Protein AF-A0A1A8KNW2-F1 (afdb_monomer_lite)

Radius of gyration: 14.6 Å; chains: 1; bounding box: 32×35×39 Å

Structure (mmCIF, N/CA/C/O backbone):
data_AF-A0A1A8KNW2-F1
#
_entry.id   AF-A0A1A8KNW2-F1
#
loop_
_atom_site.group_PDB
_atom_site.id
_atom_site.type_symbol
_atom_site.label_atom_id
_atom_site.label_alt_id
_atom_site.label_comp_id
_atom_site.label_asym_id
_atom_site.label_entity_id
_atom_site.label_seq_id
_atom_site.pdbx_PDB_ins_code
_atom_site.Cartn_x
_atom_site.Cartn_y
_atom_site.Cartn_z
_atom_site.occupancy
_atom_site.B_iso_or_equiv
_atom_site.auth_seq_id
_atom_site.auth_comp_id
_atom_site.auth_asym_id
_atom_site.auth_atom_id
_atom_site.pdbx_PDB_model_num
ATOM 1 N N . GLN A 1 1 ? 0.387 -15.344 20.065 1.00 49.47 1 GLN A N 1
ATOM 2 C CA . GLN A 1 1 ? -0.895 -15.462 19.352 1.00 49.47 1 GLN A CA 1
ATOM 3 C C . GLN A 1 1 ? -1.668 -14.184 19.644 1.00 49.47 1 GLN A C 1
ATOM 5 O O . GLN A 1 1 ? -1.897 -13.892 20.810 1.00 49.47 1 GLN A O 1
ATOM 10 N N . PHE A 1 2 ? -1.918 -13.340 18.642 1.00 64.12 2 PHE A N 1
ATOM 11 C CA . PHE A 1 2 ? -2.663 -12.088 18.822 1.00 64.12 2 PHE A CA 1
ATOM 12 C C . PHE A 1 2 ? -4.164 -12.362 18.674 1.00 64.12 2 PHE A C 1
ATOM 14 O O . PHE A 1 2 ? -4.812 -11.703 17.880 1.00 64.12 2 PHE A O 1
ATOM 21 N N . ASP A 1 3 ? -4.717 -13.355 19.379 1.00 68.31 3 ASP A N 1
ATOM 22 C CA . ASP A 1 3 ? -6.075 -13.875 19.108 1.00 68.31 3 ASP A CA 1
ATOM 23 C C . ASP A 1 3 ? -7.189 -12.817 19.168 1.00 68.31 3 ASP A C 1
ATOM 25 O O . ASP A 1 3 ? -8.272 -13.021 18.631 1.00 68.31 3 ASP A O 1
ATOM 29 N N . GLN A 1 4 ? -6.920 -11.665 19.786 1.00 87.44 4 GLN A N 1
ATOM 30 C CA . GLN A 1 4 ? -7.834 -10.527 19.836 1.00 87.44 4 GLN A CA 1
ATOM 31 C C . GLN A 1 4 ? -7.704 -9.538 18.664 1.00 87.44 4 GLN A C 1
ATOM 33 O O . GLN A 1 4 ? -8.596 -8.715 18.496 1.00 87.44 4 GLN A O 1
ATOM 38 N N . TYR A 1 5 ? -6.620 -9.571 17.880 1.00 94.38 5 TYR A N 1
ATOM 39 C CA . TYR A 1 5 ? -6.346 -8.607 16.810 1.00 94.38 5 TYR A CA 1
ATOM 40 C C . TYR A 1 5 ? -6.166 -9.286 15.455 1.00 94.38 5 TYR A C 1
ATOM 42 O O . TYR A 1 5 ? -5.342 -10.182 15.289 1.00 94.38 5 TYR A O 1
ATOM 50 N N . GLU A 1 6 ? -6.875 -8.780 14.450 1.00 96.12 6 GLU A N 1
ATOM 51 C CA . GLU A 1 6 ? -6.806 -9.291 13.081 1.00 96.12 6 GLU A CA 1
ATOM 52 C C . GLU A 1 6 ? -6.600 -8.126 12.111 1.00 96.12 6 GLU A C 1
ATOM 54 O O . GLU A 1 6 ? -7.484 -7.285 11.948 1.00 96.12 6 GLU A O 1
ATOM 59 N N . LEU A 1 7 ? -5.439 -8.072 11.455 1.00 97.31 7 LEU A N 1
ATOM 60 C CA . LEU A 1 7 ? -5.218 -7.184 10.316 1.00 97.31 7 LEU A CA 1
ATOM 61 C C . LEU A 1 7 ? -5.568 -7.946 9.039 1.00 97.31 7 LEU A C 1
ATOM 63 O O . LEU A 1 7 ? -4.889 -8.910 8.689 1.00 97.31 7 LEU A O 1
ATOM 67 N N . ARG A 1 8 ? -6.614 -7.509 8.338 1.00 97.12 8 ARG A N 1
ATOM 68 C CA . ARG A 1 8 ? -7.097 -8.177 7.127 1.00 97.12 8 ARG A CA 1
ATOM 69 C C . ARG A 1 8 ? -7.272 -7.226 5.960 1.00 97.12 8 ARG A C 1
ATOM 71 O O . ARG A 1 8 ? -7.524 -6.034 6.129 1.00 97.12 8 ARG A O 1
ATOM 78 N N . ILE A 1 9 ? -7.192 -7.799 4.767 1.00 97.69 9 ILE A N 1
ATOM 79 C CA . ILE A 1 9 ? -7.569 -7.135 3.526 1.00 97.69 9 ILE A CA 1
ATOM 80 C C . ILE A 1 9 ? -9.059 -7.418 3.303 1.00 97.69 9 ILE A C 1
ATOM 82 O O . ILE A 1 9 ? -9.427 -8.536 2.953 1.00 97.69 9 ILE A O 1
ATOM 86 N N . GLU A 1 10 ? -9.920 -6.426 3.538 1.00 97.12 10 GLU A N 1
ATOM 87 C CA . GLU A 1 10 ? -11.368 -6.549 3.301 1.00 97.12 10 GLU A CA 1
ATOM 88 C C . GLU A 1 10 ? -11.698 -6.511 1.803 1.00 97.12 10 GLU A C 1
ATOM 90 O O . GLU A 1 10 ? -12.603 -7.205 1.346 1.00 97.12 10 GLU A O 1
ATOM 95 N N . VAL A 1 11 ? -10.938 -5.733 1.024 1.00 98.12 11 VAL A N 1
ATOM 96 C CA . VAL A 1 11 ? -11.065 -5.670 -0.437 1.00 98.12 11 VAL A CA 1
ATOM 97 C C . VAL A 1 11 ? -9.699 -5.910 -1.062 1.00 98.12 11 VAL A C 1
ATOM 99 O O . VAL A 1 11 ? -8.781 -5.109 -0.887 1.00 98.12 11 VAL A O 1
ATOM 102 N N . GLN A 1 12 ? -9.571 -7.012 -1.801 1.00 97.75 12 GLN A N 1
ATOM 103 C CA . GLN A 1 12 ? -8.316 -7.417 -2.433 1.00 97.75 12 GLN A CA 1
ATOM 104 C C . GLN A 1 12 ? -7.953 -6.527 -3.637 1.00 97.75 12 GLN A C 1
ATOM 106 O O . GLN A 1 12 ? -8.843 -6.055 -4.360 1.00 97.75 12 GLN A O 1
ATOM 111 N N . PRO A 1 13 ? -6.651 -6.313 -3.909 1.00 97.69 13 PRO A N 1
ATOM 112 C CA . PRO A 1 13 ? -6.216 -5.719 -5.162 1.00 97.69 13 PRO A CA 1
ATOM 113 C C . PRO A 1 13 ? -6.545 -6.633 -6.346 1.00 97.69 13 PRO A C 1
ATOM 115 O O . PRO A 1 13 ? -6.712 -7.846 -6.218 1.00 97.69 13 PRO A O 1
ATOM 118 N N . ARG A 1 14 ? -6.603 -6.045 -7.541 1.00 96.19 14 ARG A N 1
ATOM 119 C CA . ARG A 1 14 ? -6.656 -6.805 -8.791 1.00 96.19 14 ARG A CA 1
ATOM 120 C C . ARG A 1 14 ? -5.379 -7.639 -8.948 1.00 96.19 14 ARG A C 1
ATOM 122 O O . ARG A 1 14 ? -4.307 -7.161 -8.582 1.00 96.19 14 ARG A O 1
ATOM 129 N N . PRO A 1 15 ? -5.461 -8.811 -9.601 1.00 95.31 15 PRO A N 1
ATOM 130 C CA . PRO A 1 15 ? -4.297 -9.668 -9.831 1.00 95.31 15 PRO A CA 1
ATOM 131 C C . PRO A 1 15 ? -3.237 -9.032 -10.743 1.00 95.31 15 PRO A C 1
ATOM 133 O O . PRO A 1 15 ? -2.097 -9.479 -10.765 1.00 95.31 15 PRO A O 1
ATOM 136 N N . HIS A 1 16 ? -3.595 -7.983 -11.490 1.00 96.12 16 HIS A N 1
ATOM 137 C CA . HIS A 1 16 ? -2.692 -7.306 -12.412 1.00 96.12 16 HIS A CA 1
ATOM 138 C C . HIS A 1 16 ? -2.652 -5.804 -12.129 1.00 96.12 16 HIS A C 1
ATOM 140 O O . HIS A 1 16 ? -3.682 -5.125 -12.118 1.00 96.12 16 HIS A O 1
ATOM 146 N N . HIS A 1 17 ? -1.441 -5.282 -11.972 1.00 97.31 17 HIS A N 1
ATOM 147 C CA . HIS A 1 17 ? -1.133 -3.859 -11.939 1.00 97.31 17 HIS A CA 1
ATOM 148 C C . HIS A 1 17 ? 0.181 -3.643 -12.692 1.00 97.31 17 HIS A C 1
ATOM 150 O O . HIS A 1 17 ? 1.152 -4.366 -12.475 1.00 97.31 17 HIS A O 1
ATOM 156 N N . ARG A 1 18 ? 0.219 -2.659 -13.594 1.00 97.56 18 ARG A N 1
ATOM 157 C CA . ARG A 1 18 ? 1.437 -2.322 -14.335 1.00 97.56 18 ARG A CA 1
ATOM 158 C C . ARG A 1 18 ? 2.260 -1.333 -13.516 1.00 97.56 18 ARG A C 1
ATOM 160 O O . ARG A 1 18 ? 1.887 -0.168 -13.423 1.00 97.56 18 ARG A O 1
ATOM 167 N N . ALA A 1 19 ? 3.373 -1.811 -12.967 1.00 98.12 19 ALA A N 1
ATOM 168 C CA . ALA A 1 19 ? 4.378 -0.955 -12.349 1.00 98.12 19 ALA A CA 1
ATOM 169 C C . ALA A 1 19 ? 4.971 0.031 -13.367 1.00 98.12 19 ALA A C 1
ATOM 171 O O . ALA A 1 19 ? 4.937 -0.217 -14.576 1.00 98.12 19 ALA A O 1
ATOM 172 N N . HIS A 1 20 ? 5.525 1.126 -12.855 1.00 98.12 20 HIS A N 1
ATOM 173 C CA . HIS A 1 20 ? 6.208 2.140 -13.655 1.00 98.12 20 HIS A CA 1
ATOM 174 C C . HIS A 1 20 ? 7.705 2.162 -13.363 1.00 98.12 20 HIS A C 1
ATOM 176 O O . HIS A 1 20 ? 8.109 1.761 -12.276 1.00 98.12 20 HIS A O 1
ATOM 182 N N . TYR A 1 21 ? 8.514 2.618 -14.313 1.00 97.81 21 TYR A N 1
ATOM 183 C CA . TYR A 1 21 ? 9.932 2.924 -14.085 1.00 97.81 21 TYR A CA 1
ATOM 184 C C . TYR A 1 21 ? 10.113 4.354 -13.562 1.00 97.81 21 TYR A C 1
ATOM 186 O O . TYR A 1 21 ? 9.255 5.204 -13.785 1.00 97.81 21 TYR A O 1
ATOM 194 N N . GLU A 1 22 ? 11.255 4.655 -12.937 1.00 93.88 22 GLU A N 1
ATOM 195 C CA . GLU A 1 22 ? 11.570 6.019 -12.466 1.00 93.88 22 GLU A CA 1
ATOM 196 C C . GLU A 1 22 ? 11.604 7.063 -13.593 1.00 93.88 22 GLU A C 1
ATOM 198 O O . GLU A 1 22 ? 11.370 8.246 -13.363 1.00 93.88 22 GLU A O 1
ATOM 203 N N . THR A 1 23 ? 11.884 6.630 -14.823 1.00 95.12 23 THR A N 1
ATOM 204 C CA . THR A 1 23 ? 11.991 7.496 -16.004 1.00 95.12 23 THR A CA 1
ATOM 205 C C . THR A 1 23 ? 10.644 7.861 -16.629 1.00 95.12 23 THR A C 1
ATOM 207 O O . THR A 1 23 ? 10.609 8.669 -17.557 1.00 95.12 23 THR A O 1
ATOM 210 N N . GLU A 1 24 ? 9.534 7.286 -16.156 1.00 95.12 24 GLU A N 1
ATOM 211 C CA . GLU A 1 24 ? 8.191 7.574 -16.660 1.00 95.12 24 GLU A CA 1
ATOM 212 C C . GLU A 1 24 ? 7.260 8.104 -15.561 1.00 95.12 24 GLU A C 1
ATOM 214 O O . GLU A 1 24 ? 7.508 7.978 -14.363 1.00 95.12 24 GLU A O 1
ATOM 219 N N . GLY A 1 25 ? 6.153 8.722 -15.978 1.00 93.00 25 GLY A N 1
ATOM 220 C CA . GLY A 1 25 ? 5.132 9.190 -15.046 1.00 93.00 25 GLY A CA 1
ATOM 221 C C . GLY A 1 25 ? 4.455 8.040 -14.291 1.00 93.00 25 GLY A C 1
ATOM 222 O O . GLY A 1 25 ? 4.308 6.930 -14.809 1.00 93.00 25 GLY A O 1
ATOM 223 N N . SER A 1 26 ? 3.985 8.339 -13.077 1.00 93.88 26 SER A N 1
ATOM 224 C CA . SER A 1 26 ? 3.261 7.387 -12.229 1.00 93.88 26 SER A CA 1
ATOM 225 C C . SER A 1 26 ? 2.090 6.733 -12.970 1.00 93.88 26 SER A C 1
ATOM 227 O O . SER A 1 26 ? 1.288 7.402 -13.625 1.00 93.88 26 SER A O 1
ATOM 229 N N . ARG A 1 27 ? 1.944 5.412 -12.813 1.00 96.12 27 ARG A N 1
ATOM 230 C CA . ARG A 1 27 ? 0.799 4.634 -13.333 1.00 96.12 27 ARG A CA 1
ATOM 231 C C . ARG A 1 27 ? -0.402 4.635 -12.379 1.00 96.12 27 ARG A C 1
ATOM 233 O O . ARG A 1 27 ? -1.379 3.923 -12.612 1.00 96.12 27 ARG A O 1
ATOM 240 N N . GLY A 1 28 ? -0.348 5.466 -11.338 1.00 96.19 28 GLY A N 1
ATOM 241 C CA . GLY A 1 28 ? -1.392 5.598 -10.334 1.00 96.19 28 GLY A CA 1
ATOM 242 C C . GLY A 1 28 ? -1.408 4.444 -9.334 1.00 96.19 28 GLY A C 1
ATOM 243 O O . GLY A 1 28 ? -0.553 3.559 -9.342 1.00 96.19 28 GLY A O 1
ATOM 244 N N . ALA A 1 29 ? -2.388 4.483 -8.435 1.00 97.62 29 ALA A N 1
ATOM 245 C CA . ALA A 1 29 ? -2.485 3.516 -7.354 1.00 97.62 29 ALA A CA 1
ATOM 246 C C . ALA A 1 29 ? -3.036 2.161 -7.808 1.00 97.62 29 ALA A C 1
ATOM 248 O O . ALA A 1 29 ? -3.779 2.056 -8.791 1.00 97.62 29 ALA A O 1
ATOM 249 N N . VAL A 1 30 ? -2.712 1.126 -7.037 1.00 97.81 30 VAL A N 1
ATOM 250 C CA . VAL A 1 30 ? -3.294 -0.2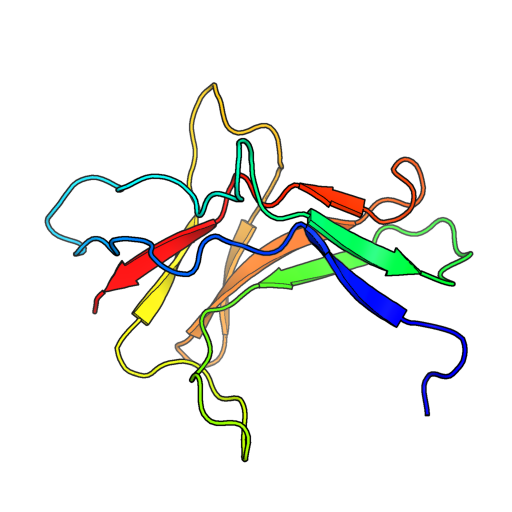09 -7.161 1.00 97.81 30 VAL A CA 1
AT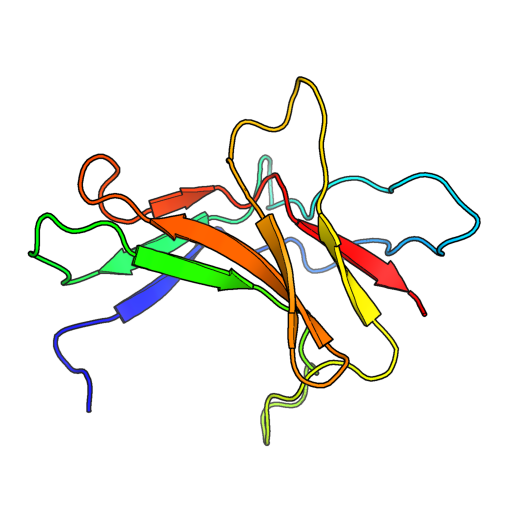OM 251 C C . VAL A 1 30 ? -4.818 -0.125 -6.988 1.00 97.81 30 VAL A C 1
ATOM 253 O O . VAL A 1 30 ? -5.344 0.653 -6.189 1.00 97.81 30 VAL A O 1
ATOM 256 N N . LYS A 1 31 ? -5.545 -0.909 -7.790 1.00 97.75 31 LYS A N 1
ATOM 257 C CA . LYS A 1 31 ? -7.014 -0.908 -7.863 1.00 97.75 31 LYS A CA 1
ATOM 258 C C . LYS A 1 31 ? -7.585 -2.241 -7.398 1.00 97.75 31 LYS A C 1
ATOM 260 O O . LYS A 1 31 ? -6.911 -3.262 -7.501 1.00 97.75 31 LYS A O 1
ATOM 265 N N . ALA A 1 32 ? -8.842 -2.225 -6.971 1.00 97.56 32 ALA A N 1
ATOM 266 C CA . ALA A 1 32 ? -9.642 -3.410 -6.663 1.00 97.56 32 ALA A CA 1
ATOM 267 C C . ALA A 1 32 ? -10.623 -3.758 -7.803 1.00 97.56 32 ALA A C 1
ATOM 269 O O . ALA A 1 32 ? -10.874 -2.946 -8.704 1.00 97.56 32 ALA A O 1
ATOM 270 N N . ALA A 1 33 ? -11.152 -4.984 -7.806 1.00 91.38 33 ALA A N 1
ATOM 271 C CA . ALA A 1 33 ? -12.231 -5.415 -8.702 1.00 91.38 33 ALA A CA 1
ATOM 272 C C . ALA A 1 33 ? -13.586 -5.406 -7.963 1.00 91.38 33 ALA A C 1
ATOM 274 O O . ALA A 1 33 ? -13.611 -5.778 -6.793 1.00 91.38 33 ALA A O 1
ATOM 275 N N . PRO A 1 34 ? -14.707 -5.026 -8.612 1.00 84.88 34 PRO A N 1
ATOM 276 C CA . PRO A 1 34 ? -14.827 -4.517 -9.984 1.00 84.88 34 PRO A CA 1
ATOM 277 C C . PRO A 1 34 ? -14.404 -3.043 -10.129 1.00 84.88 34 PRO A C 1
ATOM 279 O O . PRO A 1 34 ? -13.980 -2.631 -11.207 1.00 84.88 34 PRO A O 1
ATOM 282 N N . THR A 1 35 ? -14.427 -2.257 -9.053 1.00 90.12 35 THR A N 1
ATOM 283 C CA . THR A 1 35 ? -14.072 -0.826 -9.036 1.00 90.12 35 THR A CA 1
ATOM 284 C C . THR A 1 35 ? -13.413 -0.443 -7.710 1.00 90.12 35 THR A C 1
ATOM 286 O O . THR A 1 35 ? -13.553 -1.156 -6.723 1.00 90.12 35 THR A O 1
ATOM 289 N N . GLY A 1 36 ? -12.734 0.707 -7.664 1.00 95.88 36 GLY A N 1
ATOM 290 C CA . GLY A 1 36 ? -12.185 1.263 -6.422 1.00 95.88 36 GLY A CA 1
ATOM 291 C C . GLY A 1 36 ? -10.764 0.799 -6.099 1.00 95.88 36 GLY A C 1
ATOM 292 O O . GLY A 1 36 ? -9.958 0.538 -6.998 1.00 95.88 36 GLY A O 1
ATOM 293 N N . HIS A 1 37 ? -10.454 0.746 -4.807 1.00 98.12 37 HIS A N 1
ATOM 294 C CA . HIS A 1 37 ? -9.118 0.517 -4.260 1.00 98.12 37 HIS A CA 1
ATOM 295 C C . HIS A 1 37 ? -9.143 -0.582 -3.195 1.00 98.12 37 HIS A C 1
ATOM 297 O O . HIS A 1 37 ? -10.210 -0.844 -2.638 1.00 98.12 37 HIS A O 1
ATOM 303 N N . PRO A 1 38 ? -7.998 -1.225 -2.911 1.00 98.44 38 PRO A N 1
ATOM 304 C CA . PRO A 1 38 ? -7.907 -2.175 -1.812 1.00 98.44 38 PRO A CA 1
ATOM 305 C C . PRO A 1 38 ? -8.287 -1.525 -0.480 1.00 98.44 38 PRO A C 1
ATOM 307 O O . PRO A 1 38 ? -8.058 -0.330 -0.279 1.00 98.44 38 PRO A O 1
ATOM 310 N N . VAL A 1 39 ? -8.839 -2.320 0.431 1.00 98.50 39 VAL A N 1
ATOM 311 C CA . VAL A 1 39 ? -9.233 -1.874 1.774 1.00 98.50 39 VAL A CA 1
ATOM 312 C C . VAL A 1 39 ? -8.587 -2.788 2.798 1.00 98.50 39 VAL A C 1
ATOM 314 O O . VAL A 1 39 ? -8.700 -4.009 2.697 1.00 98.50 39 VAL A O 1
ATOM 317 N N . VAL A 1 40 ? -7.920 -2.192 3.780 1.00 98.62 40 VAL A N 1
ATOM 318 C CA . VAL A 1 40 ? -7.282 -2.893 4.899 1.00 98.62 40 VAL A CA 1
ATOM 319 C C . VAL A 1 40 ? -7.959 -2.472 6.192 1.00 98.62 40 VAL A C 1
ATOM 321 O O . VAL A 1 40 ? -8.259 -1.293 6.371 1.00 98.62 40 VAL A O 1
ATOM 324 N N . LYS A 1 41 ? -8.173 -3.417 7.106 1.00 98.38 41 LYS A N 1
ATOM 325 C CA . LYS A 1 41 ? -8.786 -3.150 8.403 1.00 98.38 41 LYS A CA 1
ATOM 326 C C . LYS A 1 41 ? -8.111 -3.911 9.525 1.00 98.38 41 LYS A C 1
ATOM 328 O O . LYS A 1 41 ? -7.846 -5.105 9.391 1.00 98.38 41 LYS A O 1
ATOM 333 N N . LEU A 1 42 ? -7.909 -3.226 10.644 1.00 97.88 42 LEU A N 1
ATOM 334 C CA . LEU A 1 42 ? -7.523 -3.838 11.909 1.00 97.88 42 LEU A CA 1
ATOM 335 C C . LEU A 1 42 ? -8.766 -4.057 12.779 1.00 97.88 42 LEU A C 1
ATOM 337 O O . LEU A 1 42 ? -9.432 -3.111 13.187 1.00 97.88 42 LEU A O 1
ATOM 341 N N . CYS A 1 43 ? -9.077 -5.311 13.081 1.00 96.75 43 CYS A N 1
ATOM 342 C CA . CYS A 1 43 ? -10.190 -5.693 13.941 1.00 96.75 43 CYS A CA 1
ATOM 343 C C . CYS A 1 43 ? -9.716 -5.952 15.373 1.00 96.75 43 CYS A C 1
ATOM 345 O O . CYS A 1 43 ? -8.573 -6.349 15.597 1.00 96.75 43 CYS A O 1
ATOM 347 N N . GLY A 1 44 ? -10.610 -5.714 16.337 1.00 94.94 44 GLY A N 1
ATOM 348 C CA . GLY A 1 44 ? -10.371 -5.959 17.761 1.00 94.94 44 GLY A CA 1
ATOM 349 C C . GLY A 1 44 ? -9.596 -4.867 18.503 1.00 94.94 44 GLY A C 1
ATOM 350 O O . GLY A 1 44 ? -9.493 -4.929 19.723 1.00 94.94 44 GLY A O 1
ATOM 351 N N . TYR A 1 45 ? -9.102 -3.836 17.808 1.00 95.31 45 TYR A N 1
ATOM 352 C CA . TYR A 1 45 ? -8.448 -2.684 18.432 1.00 95.31 45 TYR A CA 1
ATOM 353 C C . TYR A 1 45 ? -9.478 -1.733 19.063 1.00 95.31 45 TYR A C 1
ATOM 355 O O . TYR A 1 45 ? -10.259 -1.104 18.353 1.00 95.31 45 TYR A O 1
ATOM 363 N N . MET A 1 46 ? -9.485 -1.650 20.398 1.00 92.00 46 MET A N 1
ATOM 364 C CA . MET A 1 46 ? -10.476 -0.888 21.185 1.00 92.00 4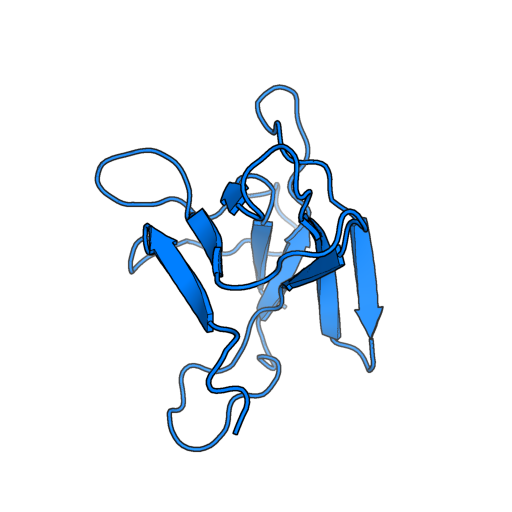6 MET A CA 1
ATOM 365 C C . MET A 1 46 ? -9.929 0.423 21.765 1.00 92.00 46 MET A C 1
ATOM 367 O O . MET A 1 46 ? -10.663 1.185 22.396 1.00 92.00 46 MET A O 1
ATOM 371 N N . GLU A 1 47 ? -8.635 0.693 21.599 1.00 94.00 47 GLU A N 1
ATOM 372 C CA . GLU A 1 47 ? -8.038 1.933 22.088 1.00 94.00 47 GLU A CA 1
ATOM 373 C C . GLU A 1 47 ? -8.419 3.121 21.192 1.00 94.00 47 GLU A C 1
ATOM 375 O O . GLU A 1 47 ? -8.712 2.983 20.006 1.00 94.00 47 GLU A O 1
ATOM 380 N N . ARG A 1 48 ? -8.365 4.331 21.758 1.00 94.00 48 ARG A N 1
ATOM 381 C CA . ARG A 1 48 ? -8.661 5.578 21.031 1.00 94.00 48 ARG A CA 1
ATOM 382 C C . ARG A 1 48 ? -7.457 6.166 20.292 1.00 94.00 48 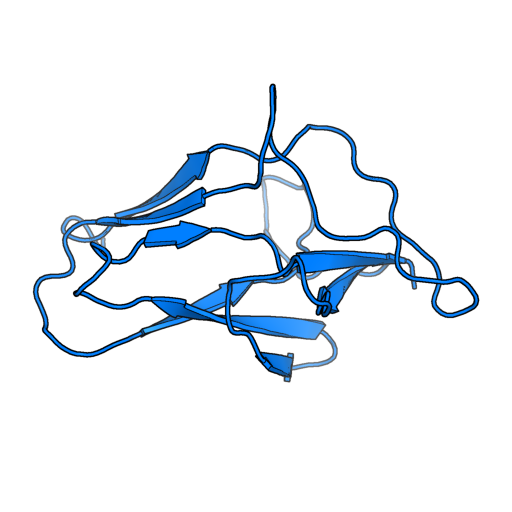ARG A C 1
ATOM 384 O O . ARG A 1 48 ? -7.576 7.227 19.685 1.00 94.00 48 ARG A O 1
ATOM 391 N N . LYS A 1 49 ? -6.294 5.521 20.361 1.00 97.06 49 LYS A N 1
ATOM 392 C CA . LYS A 1 49 ? -5.059 6.045 19.780 1.00 97.06 49 LYS A CA 1
ATOM 393 C C . LYS A 1 49 ? -4.952 5.652 18.297 1.00 97.06 49 LYS A C 1
ATOM 395 O O . LYS A 1 49 ? -5.134 4.484 17.977 1.00 97.06 49 LYS A O 1
ATOM 400 N N . PRO A 1 50 ? -4.625 6.583 17.386 1.00 96.94 50 PRO A N 1
ATOM 401 C CA . PRO A 1 50 ? -4.305 6.229 16.007 1.00 96.94 50 PRO A CA 1
ATOM 402 C C . PRO A 1 50 ?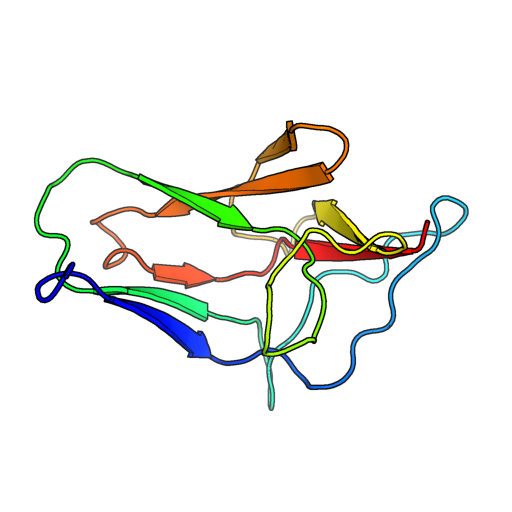 -3.060 5.338 15.902 1.00 96.94 50 PRO A C 1
ATOM 404 O O . PRO A 1 50 ? -2.115 5.477 16.685 1.00 96.94 50 PRO A O 1
ATOM 407 N N . LEU A 1 51 ? -3.036 4.471 14.891 1.00 98.00 51 LEU A N 1
ATOM 408 C CA . LEU A 1 51 ? -1.882 3.643 14.524 1.00 98.00 51 LEU A CA 1
ATOM 409 C C . LEU A 1 51 ? -1.372 4.000 13.121 1.00 98.00 51 LEU A C 1
ATOM 411 O O . LEU A 1 51 ? -2.060 4.675 12.357 1.00 98.00 51 LEU A O 1
ATOM 415 N N . SER A 1 52 ? -0.176 3.521 12.770 1.00 97.81 52 SER A N 1
ATOM 416 C CA . SER A 1 52 ? 0.355 3.582 11.402 1.00 97.81 52 SER A CA 1
ATOM 417 C C . SER A 1 52 ? 0.320 2.192 10.771 1.00 97.81 52 SER A C 1
ATOM 419 O O . SER A 1 52 ? 0.935 1.259 11.288 1.00 97.81 52 SER A O 1
ATOM 421 N N . LEU A 1 53 ? -0.396 2.054 9.658 1.00 98.50 53 LEU A N 1
ATOM 422 C CA . LEU A 1 53 ? -0.305 0.912 8.759 1.00 98.50 53 LEU A CA 1
ATOM 423 C C . LEU A 1 53 ? 0.909 1.101 7.851 1.00 98.50 53 LEU A C 1
ATOM 425 O O . LEU A 1 53 ? 0.954 2.042 7.062 1.00 98.50 53 LEU A O 1
ATOM 429 N N . GLN A 1 54 ? 1.858 0.174 7.934 1.00 98.38 54 GLN A N 1
ATOM 430 C CA . GLN A 1 54 ? 3.009 0.127 7.041 1.00 98.38 54 GLN A CA 1
ATOM 431 C C . GLN A 1 54 ? 2.709 -0.752 5.831 1.00 98.38 54 GLN A C 1
ATOM 433 O O . GLN A 1 54 ? 2.302 -1.905 5.970 1.00 98.38 54 GLN A O 1
ATOM 438 N N . VAL A 1 55 ? 2.945 -0.212 4.638 1.00 98.44 55 VAL A N 1
ATOM 439 C CA . VAL A 1 55 ? 2.751 -0.913 3.369 1.00 98.44 55 VAL A CA 1
ATOM 440 C C . VAL A 1 55 ? 4.065 -0.920 2.596 1.00 98.44 55 VAL A C 1
ATOM 442 O O . VAL A 1 55 ? 4.713 0.110 2.442 1.00 98.44 55 VAL A O 1
ATOM 445 N N . PHE A 1 56 ? 4.463 -2.080 2.087 1.00 98.12 56 PHE A N 1
ATOM 446 C CA . PHE A 1 56 ? 5.627 -2.241 1.216 1.00 98.12 56 PHE A CA 1
ATOM 447 C C . PHE A 1 56 ? 5.348 -3.335 0.181 1.00 98.12 56 PHE A C 1
ATOM 449 O O . PHE A 1 56 ? 4.395 -4.105 0.316 1.00 98.12 56 PHE A O 1
ATOM 456 N N . VAL A 1 57 ? 6.168 -3.408 -0.869 1.00 98.19 57 VAL A N 1
ATOM 457 C CA . VAL A 1 57 ? 6.044 -4.457 -1.891 1.00 98.19 57 VAL A CA 1
ATOM 458 C C . VAL A 1 57 ? 6.889 -5.659 -1.481 1.00 98.19 57 VAL A C 1
ATOM 460 O O . VAL A 1 57 ? 8.112 -5.561 -1.382 1.00 98.19 57 VAL A O 1
ATOM 463 N N . GLY A 1 58 ? 6.224 -6.784 -1.223 1.00 96.25 58 GLY A N 1
ATOM 464 C CA . GLY A 1 58 ? 6.857 -8.043 -0.840 1.00 96.25 58 GLY A CA 1
ATOM 465 C C . GLY A 1 58 ? 7.020 -9.031 -1.999 1.00 96.25 58 GLY A C 1
ATOM 466 O O . GLY A 1 58 ? 6.452 -8.866 -3.078 1.00 96.25 58 GLY A O 1
ATOM 467 N N . THR A 1 59 ? 7.798 -10.083 -1.767 1.00 95.31 59 THR A N 1
ATOM 468 C CA . THR A 1 59 ? 7.854 -11.275 -2.624 1.00 95.31 59 THR A CA 1
ATOM 469 C C . THR A 1 59 ? 6.555 -12.079 -2.544 1.00 95.31 59 THR A C 1
ATOM 471 O O . THR A 1 59 ? 5.950 -12.160 -1.481 1.00 95.31 59 THR A O 1
ATOM 474 N N . ALA A 1 60 ? 6.168 -12.736 -3.640 1.00 89.88 60 ALA A N 1
ATOM 475 C CA . ALA A 1 60 ? 4.988 -13.611 -3.704 1.00 89.88 60 ALA A CA 1
ATOM 476 C C . ALA A 1 60 ? 5.249 -15.060 -3.225 1.00 89.88 60 ALA A C 1
ATOM 478 O O . ALA A 1 60 ? 4.435 -15.939 -3.478 1.00 89.88 60 ALA A O 1
ATOM 479 N N . ASP A 1 61 ? 6.402 -15.330 -2.603 1.00 83.94 61 ASP A N 1
ATOM 480 C CA . ASP A 1 61 ? 6.773 -16.662 -2.103 1.00 83.94 61 ASP A CA 1
ATOM 481 C C . ASP A 1 61 ? 6.145 -16.924 -0.724 1.00 83.94 61 ASP A C 1
ATOM 483 O O . ASP A 1 61 ? 6.430 -16.206 0.239 1.00 83.94 61 ASP A O 1
ATOM 487 N N . ASP A 1 62 ? 5.341 -17.985 -0.632 1.00 72.00 62 ASP A N 1
ATOM 488 C CA . ASP A 1 62 ? 4.617 -18.406 0.574 1.00 72.00 62 ASP A CA 1
ATOM 489 C C . ASP A 1 62 ? 5.535 -18.828 1.733 1.00 72.00 62 ASP A C 1
ATOM 491 O O . ASP A 1 62 ? 5.100 -18.896 2.883 1.00 72.00 62 ASP A O 1
ATOM 495 N N . ARG A 1 63 ? 6.815 -19.129 1.468 1.00 80.00 63 ARG A N 1
ATOM 496 C CA . ARG A 1 63 ? 7.743 -19.612 2.506 1.00 80.00 63 ARG A CA 1
ATOM 497 C C . ARG A 1 63 ? 8.324 -18.494 3.360 1.00 80.00 63 ARG A C 1
ATOM 499 O O . ARG A 1 63 ? 8.665 -18.721 4.519 1.00 80.00 63 ARG A O 1
ATOM 506 N N . SER A 1 64 ? 8.497 -17.305 2.785 1.00 86.25 64 SER A N 1
ATOM 507 C CA . SER A 1 64 ? 9.104 -16.169 3.481 1.00 86.25 64 SER A CA 1
ATOM 508 C C . SER A 1 64 ? 8.809 -14.859 2.761 1.00 86.25 64 SER A C 1
ATOM 510 O O . SER A 1 64 ? 9.377 -14.585 1.701 1.00 86.25 64 SER A O 1
ATOM 512 N N . ILE A 1 65 ? 7.978 -14.019 3.374 1.00 91.00 65 ILE A N 1
ATOM 513 C CA . ILE A 1 65 ? 7.724 -12.664 2.885 1.00 91.00 65 ILE A CA 1
ATOM 514 C C . ILE A 1 65 ? 8.961 -11.808 3.168 1.00 91.00 65 ILE A C 1
ATOM 516 O O . ILE A 1 65 ? 9.373 -11.640 4.316 1.00 91.00 65 ILE A O 1
ATOM 520 N N . ARG A 1 66 ? 9.558 -11.260 2.109 1.00 93.69 66 ARG A N 1
ATOM 521 C CA . ARG A 1 66 ? 10.658 -10.287 2.166 1.00 93.69 66 ARG A CA 1
ATOM 522 C C . ARG A 1 66 ? 10.342 -9.105 1.254 1.00 93.69 66 ARG A C 1
ATOM 524 O O . ARG A 1 66 ? 9.549 -9.277 0.328 1.00 93.69 66 ARG A O 1
ATOM 531 N N . PRO A 1 67 ? 10.966 -7.933 1.451 1.00 96.75 67 PRO A N 1
ATOM 532 C CA . PRO A 1 67 ? 10.927 -6.868 0.456 1.00 96.75 67 PRO A CA 1
ATOM 533 C C . PRO A 1 67 ? 11.318 -7.369 -0.939 1.00 96.75 67 PRO A C 1
ATOM 535 O O . PRO A 1 67 ? 12.255 -8.160 -1.085 1.00 96.75 67 PRO A O 1
ATOM 538 N N . HIS A 1 68 ? 10.593 -6.933 -1.968 1.00 97.19 68 HIS A N 1
ATOM 539 C CA . HIS A 1 68 ? 10.848 -7.375 -3.333 1.00 97.19 68 HIS A CA 1
ATOM 540 C C . HIS A 1 68 ? 12.137 -6.727 -3.886 1.00 97.19 68 HIS A C 1
ATOM 542 O O . HIS A 1 68 ? 12.257 -5.504 -3.862 1.00 97.19 68 HIS A O 1
ATOM 548 N N . PRO A 1 69 ? 13.089 -7.488 -4.462 1.00 95.69 69 PRO A N 1
ATOM 549 C CA . PRO A 1 69 ? 14.386 -6.943 -4.896 1.00 95.69 69 PRO A CA 1
ATOM 550 C C . PRO A 1 69 ? 14.302 -6.014 -6.117 1.00 95.69 69 PRO A C 1
ATOM 552 O O . PRO A 1 69 ? 15.220 -5.249 -6.382 1.00 95.69 69 PRO A O 1
ATOM 555 N N . PHE A 1 70 ? 13.211 -6.100 -6.879 1.00 97.00 70 PHE A N 1
ATOM 556 C CA . PHE A 1 70 ? 13.023 -5.373 -8.142 1.00 97.00 70 PHE A CA 1
ATOM 557 C C . PHE A 1 70 ? 11.817 -4.434 -8.174 1.00 97.00 70 PHE A C 1
ATOM 559 O O . PHE A 1 70 ? 11.593 -3.796 -9.203 1.00 97.00 70 PHE A O 1
ATOM 566 N N . TYR A 1 71 ? 11.025 -4.391 -7.101 1.00 98.31 71 TYR A N 1
ATOM 567 C CA . TYR A 1 71 ? 9.837 -3.549 -7.021 1.00 98.31 71 TYR A CA 1
ATOM 568 C C . TYR A 1 71 ? 9.795 -2.850 -5.671 1.00 98.31 71 TYR A C 1
ATOM 570 O O . TYR A 1 71 ? 10.045 -3.470 -4.643 1.00 98.31 71 TYR A O 1
ATOM 578 N N . GLN A 1 72 ? 9.436 -1.574 -5.674 1.00 98.50 72 GLN A N 1
ATOM 579 C CA . GLN A 1 72 ? 9.219 -0.794 -4.464 1.00 98.50 72 GLN A CA 1
ATOM 580 C C . GLN A 1 72 ? 7.824 -0.184 -4.469 1.00 98.50 72 GLN A C 1
ATOM 582 O O . GLN A 1 72 ? 7.200 -0.019 -5.521 1.00 98.50 72 GLN A O 1
ATOM 587 N N . ILE A 1 73 ? 7.328 0.154 -3.280 1.00 98.50 73 ILE A N 1
ATOM 588 C CA . ILE A 1 73 ? 6.122 0.969 -3.186 1.00 98.50 73 ILE A CA 1
ATOM 589 C C . ILE A 1 73 ? 6.441 2.385 -3.661 1.00 98.50 73 ILE A C 1
ATOM 591 O O . ILE A 1 73 ? 7.553 2.882 -3.481 1.00 98.50 73 ILE A O 1
ATOM 595 N N . HIS A 1 74 ? 5.460 3.015 -4.289 1.00 97.94 74 HIS A N 1
ATOM 596 C CA . HIS A 1 74 ? 5.518 4.409 -4.689 1.00 97.94 74 HIS A CA 1
ATOM 597 C C . HIS A 1 74 ? 4.314 5.136 -4.116 1.00 97.94 74 HIS A C 1
ATOM 599 O O . HIS A 1 74 ? 3.169 4.739 -4.359 1.00 97.94 74 HIS A O 1
ATOM 605 N N . ARG A 1 75 ? 4.565 6.225 -3.395 1.00 97.88 75 ARG A N 1
ATOM 606 C CA . ARG A 1 75 ? 3.505 7.117 -2.945 1.00 97.88 75 ARG A CA 1
ATOM 607 C C . ARG A 1 75 ? 2.861 7.851 -4.119 1.00 97.88 75 ARG A C 1
ATOM 609 O O . ARG A 1 75 ? 3.467 8.717 -4.744 1.00 97.88 75 ARG A O 1
ATOM 616 N N . VAL A 1 76 ? 1.582 7.577 -4.339 1.00 97.50 76 VAL A N 1
ATOM 617 C CA . VAL A 1 76 ? 0.741 8.292 -5.301 1.00 97.50 76 VAL A CA 1
ATOM 618 C C . VAL A 1 76 ? 0.136 9.515 -4.622 1.00 97.50 76 VAL A C 1
ATOM 620 O O . VAL A 1 76 ? -0.390 9.441 -3.511 1.00 97.50 76 VAL A O 1
ATOM 623 N N . THR A 1 77 ? 0.201 10.655 -5.302 1.00 93.50 77 THR A N 1
ATOM 624 C CA . THR A 1 77 ? -0.396 11.921 -4.869 1.00 93.50 77 THR A CA 1
ATOM 625 C C . THR A 1 77 ? -1.321 12.464 -5.959 1.00 93.50 77 THR A C 1
ATOM 627 O O . THR A 1 77 ? -1.256 12.046 -7.115 1.00 93.50 77 THR A O 1
ATOM 630 N N . GLY A 1 78 ? -2.216 13.386 -5.600 1.00 89.56 78 GLY A N 1
ATOM 631 C CA . GLY A 1 78 ? -3.093 14.066 -6.554 1.00 89.56 78 GLY A CA 1
ATOM 632 C C . GLY A 1 78 ? -4.477 14.359 -5.983 1.00 89.56 78 GLY A C 1
ATOM 633 O O . GLY A 1 78 ? -4.835 13.871 -4.919 1.00 89.56 78 GLY A O 1
ATOM 634 N N . LYS A 1 79 ? -5.280 15.141 -6.716 1.00 84.06 79 LYS A N 1
ATOM 635 C CA . LYS A 1 79 ? -6.611 15.602 -6.263 1.00 84.06 79 LYS A CA 1
ATOM 636 C C . LYS A 1 79 ? -7.607 14.475 -5.966 1.00 84.06 79 LYS A C 1
ATOM 638 O O . LYS A 1 79 ? -8.542 14.687 -5.209 1.00 84.06 79 LYS A O 1
ATOM 643 N N . MET A 1 80 ? -7.424 13.314 -6.593 1.00 89.00 80 MET A N 1
ATOM 644 C CA . MET A 1 80 ? -8.307 12.150 -6.447 1.00 89.00 80 MET A CA 1
ATOM 645 C C . MET A 1 80 ? -7.824 11.161 -5.374 1.00 89.00 80 MET A C 1
ATOM 647 O O . MET A 1 80 ? -8.466 10.133 -5.194 1.00 89.00 80 MET A O 1
ATOM 651 N N . VAL A 1 81 ? -6.692 11.438 -4.713 1.00 95.44 81 VAL A N 1
ATOM 652 C CA . VAL A 1 81 ? -6.152 10.623 -3.616 1.00 95.44 81 VAL A CA 1
ATOM 653 C C . VAL A 1 81 ? -6.622 11.236 -2.303 1.00 95.44 81 VAL A C 1
ATOM 655 O O . VAL A 1 81 ? -6.223 12.350 -1.963 1.00 95.44 81 VAL A O 1
ATOM 658 N N . GLY A 1 82 ? -7.493 10.527 -1.592 1.00 94.62 82 GLY A N 1
ATOM 659 C CA . GLY A 1 82 ? -8.071 10.975 -0.328 1.00 94.62 82 GLY A CA 1
ATOM 660 C C . GLY A 1 82 ? -7.283 10.525 0.897 1.00 94.62 82 GLY A C 1
ATOM 661 O O . GLY A 1 82 ? -7.345 11.185 1.935 1.00 94.62 82 GLY A O 1
ATOM 662 N N . THR A 1 83 ? -6.525 9.430 0.801 1.00 96.75 83 THR A N 1
ATOM 663 C CA . THR A 1 83 ? -5.830 8.872 1.962 1.00 96.75 83 THR A CA 1
ATOM 664 C C . THR A 1 83 ? -4.481 9.547 2.180 1.00 96.75 83 THR A C 1
ATOM 666 O O . THR A 1 83 ? -3.553 9.440 1.369 1.00 96.75 83 THR A O 1
ATOM 669 N N . ALA A 1 84 ? -4.350 10.222 3.324 1.00 96.12 84 ALA A N 1
ATOM 670 C CA . ALA A 1 84 ? -3.074 10.749 3.783 1.00 96.12 84 ALA A CA 1
ATOM 671 C C . ALA A 1 84 ? -2.052 9.612 3.928 1.00 96.12 84 ALA A C 1
ATOM 673 O O . ALA A 1 84 ? -2.370 8.524 4.397 1.00 96.12 84 ALA A O 1
ATOM 674 N N . SER A 1 85 ? -0.817 9.866 3.519 1.00 97.75 85 SER A N 1
ATOM 675 C CA . SER A 1 85 ? 0.266 8.888 3.605 1.00 97.75 85 SER A CA 1
ATOM 676 C C . SER A 1 85 ? 1.609 9.582 3.792 1.00 97.75 85 SER A C 1
ATOM 678 O O . SER A 1 85 ? 1.705 10.805 3.647 1.00 97.75 85 SER A O 1
ATOM 680 N N . HIS A 1 86 ? 2.647 8.820 4.115 1.00 97.81 86 HIS A N 1
ATOM 681 C CA . HIS A 1 86 ? 4.035 9.267 4.164 1.00 97.81 86 HIS A CA 1
ATOM 682 C C . HIS A 1 86 ? 4.952 8.159 3.639 1.00 97.81 86 HIS A C 1
ATOM 684 O O . HIS A 1 86 ? 4.783 7.007 4.008 1.00 97.81 86 HIS A O 1
ATOM 690 N N . GLU A 1 87 ? 5.892 8.488 2.751 1.00 98.06 87 GLU A N 1
ATOM 691 C CA . GLU A 1 87 ? 6.867 7.513 2.244 1.00 98.06 87 GLU A CA 1
ATOM 692 C C . GLU A 1 87 ? 8.172 7.674 3.021 1.00 98.06 87 GLU A C 1
ATOM 694 O O . GLU A 1 87 ? 8.674 8.787 3.165 1.00 98.06 87 GLU A O 1
AT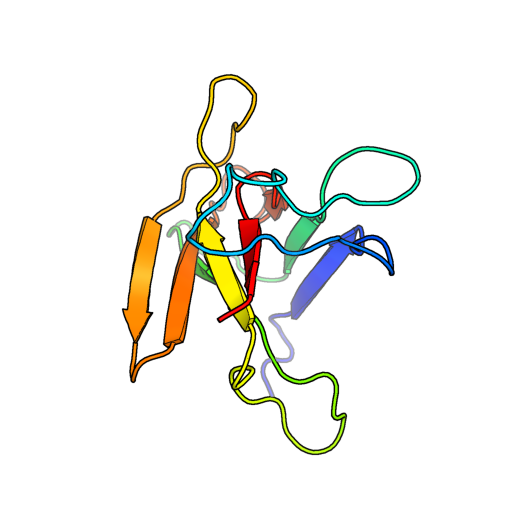OM 699 N N . SER A 1 88 ? 8.722 6.570 3.514 1.00 98.00 88 SER A N 1
ATOM 700 C CA . SER A 1 88 ? 10.026 6.512 4.171 1.00 98.00 88 SER A CA 1
ATOM 701 C C . SER A 1 88 ? 10.858 5.361 3.604 1.00 98.00 88 SER A C 1
ATOM 703 O O . SER A 1 88 ? 10.332 4.463 2.950 1.00 98.00 88 SER A O 1
ATOM 705 N N . VAL A 1 89 ? 12.173 5.378 3.835 1.00 97.94 89 VAL A N 1
ATOM 706 C CA . VAL A 1 89 ? 13.062 4.265 3.476 1.00 97.94 89 VAL A CA 1
ATOM 707 C C . VAL A 1 89 ? 13.541 3.588 4.753 1.00 97.94 89 VAL A C 1
ATOM 709 O O . VAL A 1 89 ? 14.135 4.232 5.615 1.00 97.94 89 VAL A O 1
ATOM 712 N N . GLN A 1 90 ? 13.313 2.281 4.857 1.00 96.81 90 GLN A N 1
ATOM 713 C CA . GLN A 1 90 ? 13.745 1.443 5.972 1.00 96.81 90 GLN A CA 1
ATOM 714 C C . GLN A 1 90 ? 14.588 0.291 5.425 1.00 96.81 90 GLN A C 1
ATOM 716 O O . GLN A 1 90 ? 14.113 -0.491 4.605 1.00 96.81 90 GLN A O 1
ATOM 721 N N . ALA A 1 91 ? 15.859 0.210 5.833 1.00 95.38 91 ALA A N 1
ATOM 722 C CA . ALA A 1 91 ? 16.803 -0.813 5.360 1.00 95.38 91 ALA A CA 1
ATOM 723 C C . ALA A 1 91 ? 16.818 -0.984 3.819 1.00 95.38 91 ALA A C 1
ATOM 725 O O . ALA A 1 91 ? 16.817 -2.097 3.299 1.00 95.38 91 ALA A O 1
ATOM 726 N N . GLY A 1 92 ? 16.775 0.130 3.076 1.00 95.75 92 GLY A N 1
ATOM 727 C CA . GLY A 1 92 ? 16.764 0.136 1.605 1.00 95.75 92 GLY A CA 1
ATOM 728 C C . GLY A 1 92 ? 15.412 -0.185 0.950 1.00 95.75 92 GLY A C 1
ATOM 729 O O . GLY A 1 92 ? 15.314 -0.162 -0.273 1.00 95.75 92 GLY A O 1
ATOM 730 N N . THR A 1 93 ? 14.362 -0.441 1.735 1.00 97.69 93 THR A N 1
ATOM 731 C CA . THR A 1 93 ? 12.995 -0.680 1.253 1.00 97.69 93 THR A CA 1
ATOM 732 C C . THR A 1 93 ? 12.138 0.560 1.473 1.00 97.69 93 THR A C 1
ATOM 734 O O . THR A 1 93 ? 12.080 1.077 2.589 1.00 97.69 93 THR A O 1
ATOM 737 N N . LYS A 1 94 ? 11.443 1.035 0.435 1.00 98.38 94 LYS A N 1
ATOM 738 C CA . LYS A 1 94 ? 10.406 2.059 0.611 1.00 98.38 94 LYS A CA 1
ATOM 739 C C . LYS A 1 94 ? 9.208 1.477 1.357 1.00 98.38 94 LYS A C 1
ATOM 741 O O . LYS A 1 94 ? 8.712 0.406 1.000 1.00 98.38 94 LYS A O 1
ATOM 746 N N . VAL A 1 95 ? 8.744 2.209 2.359 1.00 98.62 95 VAL A N 1
ATOM 747 C CA . VAL A 1 95 ? 7.571 1.899 3.175 1.00 98.62 95 VAL A CA 1
ATOM 748 C C . VAL A 1 95 ? 6.625 3.090 3.112 1.00 98.62 95 VAL A C 1
ATOM 750 O O . VAL A 1 95 ? 7.046 4.237 3.255 1.00 98.62 95 VAL A O 1
ATOM 753 N N . LEU A 1 96 ? 5.348 2.811 2.879 1.00 98.56 96 LEU A N 1
ATOM 754 C CA . LEU A 1 96 ? 4.279 3.793 2.918 1.00 98.56 96 LEU A CA 1
ATOM 755 C C . LEU A 1 96 ? 3.541 3.666 4.252 1.00 98.56 96 LEU A C 1
ATOM 757 O O . LEU A 1 96 ? 2.933 2.635 4.531 1.00 98.56 96 LEU A O 1
ATOM 761 N N . ASP A 1 97 ? 3.606 4.715 5.057 1.00 98.50 97 ASP A N 1
ATOM 762 C CA . ASP A 1 97 ? 2.885 4.863 6.315 1.00 98.50 97 ASP A CA 1
ATOM 763 C C . ASP A 1 97 ? 1.506 5.480 6.046 1.00 98.50 97 ASP A C 1
ATOM 765 O O . ASP A 1 97 ? 1.404 6.550 5.436 1.00 98.50 97 ASP A O 1
ATOM 769 N N . ILE A 1 98 ? 0.444 4.809 6.493 1.00 98.50 98 ILE A N 1
ATOM 770 C CA . ILE A 1 98 ? -0.955 5.228 6.335 1.00 98.50 98 ILE A CA 1
ATOM 771 C C . ILE A 1 98 ? -1.625 5.236 7.717 1.00 98.50 98 ILE A C 1
ATOM 773 O O . ILE A 1 98 ? -1.579 4.223 8.413 1.00 98.50 98 ILE A O 1
ATOM 777 N N . PRO A 1 99 ? -2.277 6.328 8.144 1.00 97.94 99 PRO A N 1
ATOM 778 C CA . PRO A 1 99 ? -2.931 6.367 9.444 1.00 97.94 99 PRO A CA 1
ATOM 779 C C . PRO A 1 99 ? -4.154 5.438 9.493 1.00 97.94 99 PRO A C 1
ATOM 781 O O . PRO A 1 99 ? -5.017 5.474 8.614 1.00 97.94 99 PRO A O 1
ATOM 784 N N . LEU A 1 100 ? -4.259 4.652 10.565 1.00 98.12 100 LEU A N 1
ATOM 785 C CA . LEU A 1 100 ? -5.472 3.944 10.971 1.00 98.12 100 LEU A CA 1
ATOM 786 C C . LEU A 1 100 ? -6.073 4.658 12.178 1.00 98.12 100 LEU A C 1
ATOM 788 O O . LEU A 1 100 ? -5.418 4.785 13.214 1.00 98.12 100 LEU A O 1
ATOM 792 N N . ASN A 1 101 ? -7.317 5.114 12.045 1.00 97.81 101 ASN A N 1
ATOM 793 C CA . ASN A 1 101 ? -7.985 5.915 13.065 1.00 97.81 101 ASN A CA 1
ATOM 794 C C . ASN A 1 101 ? -9.165 5.142 13.672 1.00 97.81 101 ASN A C 1
ATOM 796 O O . ASN A 1 101 ? -9.978 4.589 12.933 1.00 97.81 101 ASN A O 1
ATOM 800 N N . PRO A 1 102 ? -9.356 5.149 14.998 1.00 96.88 102 PRO A N 1
ATOM 801 C CA . PRO A 1 102 ? -10.522 4.496 15.600 1.00 96.88 102 PRO A CA 1
ATOM 802 C C . PRO A 1 102 ? -11.858 5.057 15.087 1.00 96.88 102 PRO A C 1
ATOM 804 O O . PRO A 1 102 ? -12.824 4.317 14.942 1.00 96.88 102 PRO A O 1
ATOM 807 N N . GLU A 1 103 ? -11.889 6.342 14.717 1.00 96.12 103 GLU A N 1
ATOM 808 C CA . GLU A 1 103 ? -13.053 7.032 14.136 1.00 96.12 103 GLU A CA 1
ATOM 809 C C . GLU A 1 103 ? -13.532 6.426 12.809 1.00 96.12 103 GLU A C 1
ATOM 811 O O . GLU A 1 103 ? -14.711 6.527 12.478 1.00 96.12 103 GLU A O 1
ATOM 816 N N . ASN A 1 104 ? -12.640 5.773 12.054 1.00 95.62 104 ASN A N 1
ATOM 817 C CA . ASN A 1 104 ? -12.980 5.086 10.808 1.00 95.62 104 ASN A CA 1
ATOM 818 C C . ASN A 1 104 ? -13.007 3.559 10.967 1.00 95.62 104 ASN A C 1
ATOM 820 O O . ASN A 1 104 ? -12.830 2.826 9.994 1.00 95.62 104 ASN A O 1
ATOM 824 N N . ASN A 1 105 ? -13.228 3.075 12.194 1.00 96.62 105 ASN A N 1
ATOM 825 C CA . ASN A 1 105 ? -13.190 1.655 12.541 1.00 96.62 105 ASN A CA 1
ATOM 826 C C . ASN A 1 105 ? -11.867 0.989 12.134 1.00 96.62 105 ASN A C 1
ATOM 828 O O . ASN A 1 105 ? -11.874 -0.139 11.637 1.00 96.62 105 ASN A O 1
ATOM 832 N N . MET A 1 106 ? -10.747 1.708 12.290 1.00 97.94 106 MET A N 1
ATOM 833 C CA . MET A 1 106 ? -9.403 1.236 11.944 1.00 97.94 106 MET A CA 1
ATOM 834 C C . MET A 1 106 ? -9.320 0.678 10.516 1.00 97.94 106 MET A C 1
ATOM 836 O O . MET A 1 106 ? -8.719 -0.373 10.280 1.00 97.94 106 MET A O 1
ATOM 840 N N . THR A 1 107 ? -9.957 1.370 9.570 1.00 98.31 107 THR A N 1
ATOM 841 C CA . THR A 1 107 ? -10.067 0.970 8.162 1.00 98.31 107 THR A CA 1
ATOM 842 C C . THR A 1 107 ? -9.342 1.980 7.274 1.00 98.31 107 THR A C 1
ATOM 844 O O . THR A 1 107 ? -9.541 3.187 7.396 1.00 98.31 107 THR A O 1
ATOM 847 N N . ALA A 1 108 ? -8.513 1.502 6.349 1.00 98.25 108 ALA A N 1
ATOM 848 C CA . ALA A 1 108 ? -7.808 2.325 5.373 1.00 98.25 108 ALA A CA 1
ATOM 849 C C . ALA A 1 108 ? -8.180 1.928 3.942 1.00 98.25 108 ALA A C 1
ATOM 851 O O . ALA A 1 108 ? -8.092 0.759 3.563 1.00 98.25 108 ALA A O 1
ATOM 852 N N . LEU A 1 109 ? -8.533 2.930 3.132 1.00 98.06 109 LEU A N 1
ATOM 853 C CA . LEU A 1 109 ? -8.633 2.814 1.680 1.00 98.06 109 LEU A CA 1
ATOM 854 C C . LEU A 1 109 ? -7.247 3.058 1.074 1.00 98.06 109 LEU A C 1
ATOM 856 O O . LEU A 1 109 ? -6.673 4.134 1.238 1.00 98.06 109 LEU A O 1
ATOM 860 N N . ILE A 1 110 ? -6.708 2.082 0.351 1.00 98.44 110 ILE A N 1
ATOM 861 C CA . ILE A 1 110 ? -5.342 2.133 -0.179 1.00 98.44 110 ILE A CA 1
ATOM 862 C C . ILE A 1 110 ? -5.347 2.757 -1.584 1.00 98.44 110 ILE A C 1
ATOM 864 O O . ILE A 1 110 ? -5.095 2.099 -2.594 1.00 98.44 110 ILE A O 1
ATOM 868 N N . ASP A 1 111 ? -5.679 4.047 -1.661 1.00 98.19 111 ASP A N 1
ATOM 869 C CA . ASP A 1 111 ? -5.723 4.829 -2.908 1.00 98.19 111 ASP A CA 1
ATOM 870 C C . ASP A 1 111 ? -4.433 5.609 -3.213 1.00 98.19 111 ASP A C 1
ATOM 872 O O . ASP A 1 111 ? -4.315 6.236 -4.267 1.00 98.19 111 ASP A O 1
ATOM 876 N N . CYS A 1 112 ? -3.451 5.517 -2.318 1.00 98.31 112 CYS A N 1
ATOM 877 C CA . CYS A 1 112 ? -2.193 6.256 -2.351 1.00 98.31 112 CYS A CA 1
ATOM 878 C C . CYS A 1 112 ? -0.954 5.375 -2.614 1.00 98.31 112 CYS A C 1
ATOM 880 O O . CYS A 1 112 ? 0.167 5.879 -2.575 1.00 98.31 112 CYS A O 1
ATOM 882 N N . ALA A 1 113 ? -1.128 4.079 -2.905 1.00 98.38 113 ALA A N 1
ATOM 883 C CA . ALA A 1 113 ? -0.028 3.136 -3.139 1.00 98.38 113 ALA A CA 1
ATOM 884 C C . ALA A 1 113 ? 0.041 2.676 -4.603 1.00 98.38 113 ALA A C 1
ATOM 886 O O . ALA A 1 113 ? -0.864 1.997 -5.089 1.00 98.38 113 ALA A O 1
ATOM 887 N N . GLY A 1 114 ? 1.127 3.014 -5.295 1.00 98.19 114 GLY A N 1
ATOM 888 C CA . GLY A 1 114 ? 1.509 2.478 -6.604 1.00 98.19 114 GLY A CA 1
ATOM 889 C C . GLY A 1 114 ? 2.744 1.578 -6.508 1.00 98.19 114 GLY A C 1
ATOM 890 O O . GLY A 1 114 ? 3.319 1.408 -5.431 1.00 98.19 114 GLY A O 1
ATOM 891 N N . ILE A 1 115 ? 3.169 1.015 -7.642 1.00 98.56 115 ILE A N 1
ATOM 892 C CA . ILE A 1 115 ? 4.345 0.134 -7.719 1.00 98.56 115 ILE A CA 1
ATOM 893 C C . ILE A 1 115 ? 5.391 0.735 -8.662 1.00 98.56 115 ILE A C 1
ATOM 895 O O . ILE A 1 115 ? 5.091 1.062 -9.815 1.00 98.56 115 ILE A O 1
ATOM 899 N N . LEU A 1 116 ? 6.619 0.857 -8.164 1.00 98.38 116 LEU A N 1
ATOM 900 C CA . LEU A 1 116 ? 7.813 1.248 -8.907 1.00 98.38 116 LEU A CA 1
ATOM 901 C C . LEU A 1 116 ? 8.624 -0.002 -9.260 1.00 98.38 116 LEU A C 1
ATOM 903 O O . LEU A 1 116 ? 8.889 -0.826 -8.389 1.00 98.38 116 LEU A O 1
ATOM 907 N N . LYS A 1 117 ? 9.027 -0.142 -10.520 1.00 98.12 117 LYS A N 1
ATOM 908 C CA . LYS A 1 117 ? 10.024 -1.105 -10.989 1.00 98.12 117 LYS A CA 1
ATOM 909 C C . LYS A 1 117 ? 11.397 -0.437 -10.918 1.00 98.12 117 LYS A C 1
ATOM 911 O O . LYS A 1 117 ? 11.582 0.621 -11.514 1.00 98.12 117 LYS A O 1
ATOM 916 N N . LEU A 1 118 ? 12.322 -1.084 -10.209 1.00 94.56 118 LEU A N 1
ATOM 917 C CA . LEU A 1 118 ? 13.738 -0.703 -10.150 1.00 94.56 118 LEU A CA 1
ATOM 918 C C . LEU A 1 118 ? 14.474 -1.062 -11.444 1.00 94.56 118 LEU A C 1
ATOM 920 O O . LEU A 1 118 ? 14.128 -2.123 -12.029 1.00 94.56 118 LEU A O 1
#

Sequence (118 aa):
QFDQYELRIEVQPRPHHRAHYETEGSRGAVKAAPTGHPVVKLCGYMERKPLSLQVFVGTADDRSIRPHPFYQIHRVTGKMVGTASHESVQAGTKVLDIPLNPENNMTALIDCAGILKL

Foldseek 3Di:
DPVQKDKDWPFDFDPDDDAAEPVDDFPFATFTPPGAFIKIAIGRDPDQDKDKDKDWDWDPDPVDTDGDPFKTKDFADDPPDDWDWDWDADPNGIIIITIQGVVVNRMDGRRGIGMYTD

pLDDT: mean 94.89, std 6.99, range [49.47, 98.62]

InterPro domains:
  IPR008366 Nuclear factor of activated T cells (NFAT) [PTHR12533] (1-118)
  IPR008967 p53-like transcription factor, DNA-binding domain superfamily [SSF49417] (2-117)
  IPR011539 Rel homology domain, DNA-binding domain [PF00554] (7-117)
  IPR011539 Rel homology domain, DNA-binding domain [PS50254] (1-118)
  IPR037059 Rel homology domain (RHD), DNA-binding domain superfamily [G3DSA:2.60.40.340] (1-118)

Secondary structure (DSSP, 8-state):
--TT-EEEEEEPBPS----EETTS-------BSSSS--EEEEES---SS-EEEEE--B---TT---B-TTEEEEE--STT--S--EEEEETTEEEEEEEE-GGGTTEEE--SEEEEE-

Organism: Nothobranchius kuhntae (NCBI:txid321403)